Protein AF-A0A7J7J7R7-F1 (afdb_monomer)

Solvent-accessible surface area (backbone atoms only — not comparable to full-atom values): 5105 Å² total; per-residue (Å²): 135,78,86,73,70,74,80,73,66,55,94,61,44,43,69,43,83,48,85,92,66,62,46,78,34,62,54,90,48,66,44,35,90,83,82,58,51,64,51,78,79,79,69,8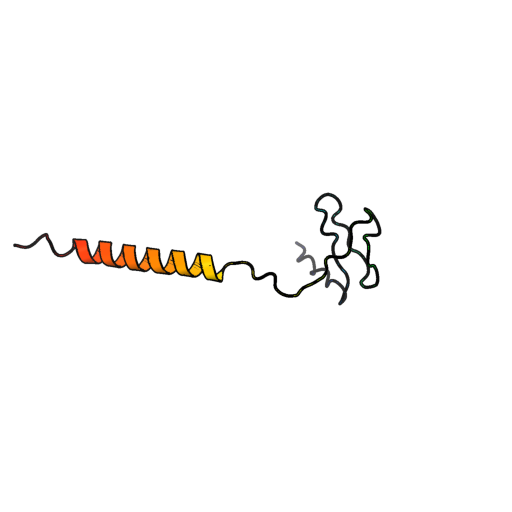3,69,84,70,70,68,57,73,61,59,50,50,56,52,56,50,51,54,52,55,50,52,53,52,63,61,54,68,66,75,77,79,85,130

Nearest PDB structures (foldseek):
  6g99-assembly1_B  TM=7.651E-01  e=2.508E-03  Homo sapiens
  7mnt-assembly1_B  TM=8.265E-01  e=5.466E-02  Homo sapiens
  3g9y-assembly1_A  TM=9.109E-01  e=1.243E-01  Homo sapiens
  4xxb-assembly1_B  TM=7.143E-01  e=3.719E-01  Homo sapiens

Radius of gyration: 24.53 Å; Cα contacts (8 Å, |Δi|>4): 48; chains: 1; bounding box: 52×44×62 Å

pLDDT: mean 73.46, std 18.18, range [39.16, 97.19]

Organism: Bugula neritina (NCBI:txid10212)

Secondary structure (DSSP, 8-state):
----------TT-EE-S-TTT--EE-TT-SB-TTT-PBPP---S----SHHHHHHHHHHHHHHHHHHHHHGGGSS--

Foldseek 3Di:
DDPPPPPPCPVQWDFDPPPVRRDIGDNPDQADPPPRHGGPPCPPDPVVVCVVVVVVVVVVVVVVVCVVVVVVPPPDD

Sequence (77 aa):
MSSRGGYSKNDGDWCCPDPKCGNTNFARRDKCNRCGCEKPQMAGKVKLGGFELGKQLAKKVKDYLVLMIGNVKHVGM

InterPro domains:
  IPR001876 Zinc finger, RanBP2-type [PS01358] (14-35)
  IPR001876 Zinc finger, RanBP2-type [PS50199] (10-41)
  IPR036443 Zinc finger, RanBP2-type superfamily [SSF90209] (5-40)

Mean predicted aligned error: 16.78 Å

Structure (mmCIF, N/CA/C/O backbone):
data_AF-A0A7J7J7R7-F1
#
_entry.id   AF-A0A7J7J7R7-F1
#
loop_
_atom_site.group_PDB
_atom_site.id
_atom_site.type_symbol
_atom_site.label_atom_id
_atom_site.label_alt_id
_atom_site.label_comp_id
_atom_site.label_asym_id
_atom_site.label_entity_id
_atom_site.label_seq_id
_atom_site.pdbx_PDB_ins_code
_atom_site.Cartn_x
_atom_site.Cartn_y
_atom_site.Cartn_z
_atom_site.occupancy
_atom_site.B_iso_or_equiv
_atom_site.auth_seq_id
_atom_site.auth_comp_id
_atom_site.auth_asym_id
_atom_site.auth_atom_id
_atom_site.pdbx_PDB_model_num
ATOM 1 N N . MET A 1 1 ? 21.545 2.433 19.51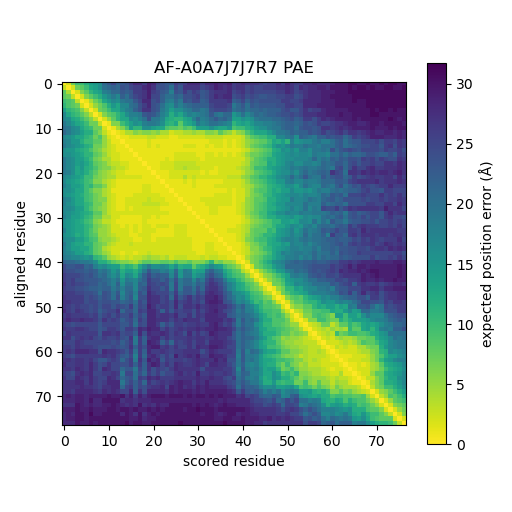6 1.00 39.16 1 MET A N 1
ATOM 2 C CA . MET A 1 1 ? 21.559 1.211 18.683 1.00 39.16 1 MET A CA 1
ATOM 3 C C . MET A 1 1 ? 20.537 1.399 17.566 1.00 39.16 1 MET A C 1
ATOM 5 O O . MET A 1 1 ? 19.351 1.456 17.844 1.00 39.16 1 MET A O 1
ATOM 9 N N . SER A 1 2 ? 21.042 1.617 16.350 1.00 46.94 2 SER A N 1
ATOM 10 C CA . SER A 1 2 ? 20.387 1.599 15.029 1.00 46.94 2 SER A CA 1
ATOM 11 C C . SER A 1 2 ? 19.001 2.241 14.869 1.00 46.94 2 SER A C 1
ATOM 13 O O . SER A 1 2 ? 17.982 1.549 14.847 1.00 46.94 2 SER A O 1
ATOM 15 N N . SER A 1 3 ? 18.989 3.546 14.579 1.00 51.09 3 SER A N 1
ATOM 16 C CA . SER A 1 3 ? 17.944 4.179 13.767 1.00 51.09 3 SER A CA 1
ATOM 17 C C . SER A 1 3 ? 17.930 3.488 12.404 1.00 51.09 3 SER A C 1
ATOM 19 O O . SER A 1 3 ? 18.739 3.800 11.531 1.00 51.09 3 SER A O 1
ATOM 21 N N . ARG A 1 4 ? 17.088 2.462 12.248 1.00 51.88 4 ARG A N 1
ATOM 22 C CA . ARG A 1 4 ? 16.920 1.765 10.971 1.00 51.88 4 ARG A CA 1
ATOM 23 C C . ARG A 1 4 ? 16.334 2.777 10.001 1.00 51.88 4 ARG A C 1
ATOM 25 O O . ARG A 1 4 ? 15.159 3.121 10.115 1.00 51.88 4 ARG A O 1
ATOM 32 N N . GLY A 1 5 ? 17.197 3.281 9.118 1.00 43.41 5 GLY A N 1
ATOM 33 C CA . GLY A 1 5 ? 16.831 4.139 8.006 1.00 43.41 5 GLY A CA 1
ATOM 34 C C . GLY A 1 5 ? 15.574 3.582 7.366 1.00 43.41 5 GLY A C 1
ATOM 35 O O . GLY A 1 5 ? 15.517 2.396 7.025 1.00 43.41 5 GLY A O 1
ATOM 36 N N . GLY A 1 6 ? 14.544 4.426 7.311 1.00 48.81 6 GLY A N 1
ATOM 37 C CA . GLY A 1 6 ? 13.326 4.110 6.596 1.00 48.81 6 GLY A CA 1
ATOM 38 C C . GLY A 1 6 ? 13.741 3.645 5.215 1.00 48.81 6 GLY A C 1
ATOM 39 O O . GLY A 1 6 ? 14.436 4.367 4.505 1.00 48.81 6 GLY A O 1
ATOM 40 N N . TYR A 1 7 ? 13.381 2.410 4.878 1.00 52.19 7 TYR A N 1
ATOM 41 C CA . TYR A 1 7 ? 13.408 1.947 3.505 1.00 52.19 7 TYR A CA 1
ATOM 42 C C . TYR A 1 7 ? 12.511 2.935 2.763 1.00 52.19 7 TYR A C 1
ATOM 44 O O . TYR A 1 7 ? 11.283 2.869 2.879 1.00 52.19 7 TYR A O 1
ATOM 52 N N . SER A 1 8 ? 13.118 3.931 2.121 1.00 57.31 8 SER A N 1
ATOM 53 C CA . SER A 1 8 ? 12.443 4.795 1.175 1.00 57.31 8 SER A CA 1
ATOM 54 C C . SER A 1 8 ? 11.925 3.831 0.127 1.00 57.31 8 SER A C 1
ATOM 56 O O . SER A 1 8 ? 12.700 3.320 -0.676 1.00 57.31 8 SER A O 1
ATOM 58 N N . LYS A 1 9 ? 10.646 3.448 0.226 1.00 57.28 9 LYS A N 1
ATOM 59 C CA . LYS A 1 9 ? 9.960 2.740 -0.853 1.00 57.28 9 LYS A CA 1
ATOM 60 C C . LYS A 1 9 ? 10.281 3.564 -2.086 1.00 57.28 9 LYS A C 1
ATOM 62 O O . LYS A 1 9 ? 9.942 4.747 -2.089 1.00 57.28 9 LYS A O 1
ATOM 67 N N . ASN A 1 10 ? 11.019 2.993 -3.038 1.00 59.09 10 ASN A N 1
ATOM 68 C CA . ASN A 1 10 ? 11.302 3.708 -4.274 1.00 59.09 10 ASN A CA 1
ATOM 69 C C . ASN A 1 10 ? 9.960 4.193 -4.811 1.00 59.09 10 ASN A C 1
ATOM 71 O O . ASN A 1 10 ? 8.971 3.459 -4.696 1.00 59.09 10 ASN A O 1
ATOM 75 N N . ASP A 1 11 ? 9.909 5.419 -5.323 1.00 65.56 11 ASP A N 1
ATOM 76 C CA . ASP A 1 11 ? 8.670 6.012 -5.813 1.00 65.56 11 ASP A CA 1
ATOM 77 C C . ASP A 1 11 ? 7.948 5.025 -6.746 1.00 65.56 11 ASP A C 1
ATOM 79 O O . ASP A 1 11 ? 8.407 4.707 -7.842 1.00 65.56 11 ASP A O 1
ATOM 83 N N . GLY A 1 12 ? 6.832 4.470 -6.262 1.00 78.75 12 GLY A N 1
ATOM 84 C CA . GLY A 1 12 ? 5.990 3.520 -6.989 1.00 78.75 12 GLY A CA 1
ATOM 85 C C . GLY A 1 12 ? 6.035 2.056 -6.533 1.00 78.75 12 GLY A C 1
ATOM 86 O O . GLY A 1 12 ? 5.089 1.332 -6.853 1.00 78.75 12 GLY A O 1
ATOM 87 N N . ASP A 1 13 ? 7.052 1.602 -5.790 1.00 89.81 13 ASP A N 1
ATOM 88 C CA . ASP A 1 13 ? 7.080 0.242 -5.226 1.00 89.81 13 ASP A CA 1
ATOM 89 C C . ASP A 1 13 ? 5.935 0.052 -4.218 1.00 89.81 13 ASP A C 1
ATOM 91 O O . ASP A 1 13 ? 5.580 0.961 -3.463 1.00 89.81 13 ASP A O 1
ATOM 95 N N . TRP A 1 14 ? 5.336 -1.141 -4.189 1.00 90.50 14 TRP A N 1
ATOM 96 C CA . TRP A 1 14 ? 4.134 -1.400 -3.393 1.00 90.50 14 TRP A CA 1
ATOM 97 C C . TRP A 1 14 ? 4.257 -2.650 -2.526 1.00 90.50 14 TRP A C 1
ATOM 99 O O . TRP A 1 14 ? 4.723 -3.705 -2.959 1.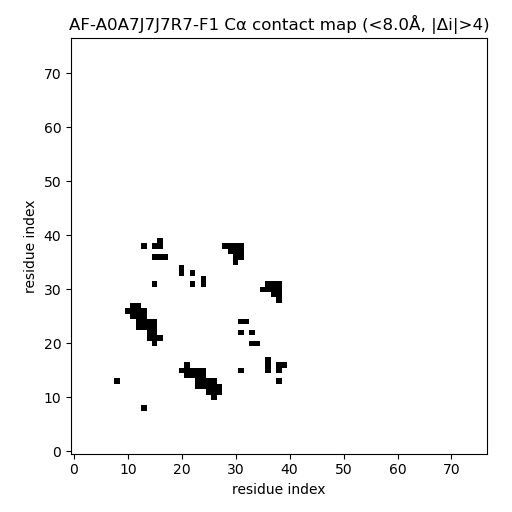00 90.50 14 TRP A O 1
ATOM 109 N N . CYS A 1 15 ? 3.807 -2.541 -1.277 1.00 92.31 15 CYS A N 1
ATOM 110 C CA . CYS A 1 15 ? 3.720 -3.676 -0.364 1.00 92.31 15 CYS A CA 1
ATOM 111 C C . CYS A 1 15 ? 2.450 -4.477 -0.651 1.00 92.31 15 CYS A C 1
ATOM 113 O O . CYS A 1 15 ? 1.374 -3.904 -0.821 1.00 92.31 15 CYS A O 1
ATOM 115 N N . CYS A 1 16 ? 2.577 -5.801 -0.685 1.00 94.12 16 CYS A N 1
ATOM 116 C CA . CYS A 1 16 ? 1.452 -6.708 -0.840 1.00 94.12 16 CYS A CA 1
ATOM 117 C C . CYS A 1 16 ? 0.407 -6.464 0.268 1.00 94.12 16 CYS A C 1
ATOM 119 O O . CYS A 1 16 ? 0.791 -6.438 1.440 1.00 94.12 16 CYS A O 1
ATOM 121 N N . PRO A 1 17 ? -0.887 -6.303 -0.074 1.00 91.44 17 PRO A N 1
ATOM 122 C CA . PRO A 1 17 ? -1.941 -6.055 0.908 1.00 91.44 17 PRO A CA 1
ATOM 123 C C . PRO A 1 17 ? -2.315 -7.307 1.710 1.00 91.44 17 PRO A C 1
ATOM 125 O O . PRO A 1 17 ? -2.986 -7.188 2.730 1.00 91.44 17 PRO A O 1
ATOM 128 N N . ASP A 1 18 ? -1.892 -8.497 1.270 1.00 92.62 18 ASP A N 1
ATOM 129 C CA . ASP A 1 18 ? -2.090 -9.728 2.026 1.00 92.62 18 ASP A CA 1
ATOM 130 C C . ASP A 1 18 ? -1.157 -9.746 3.257 1.00 92.62 18 ASP A C 1
ATOM 132 O O . ASP A 1 18 ? 0.071 -9.832 3.094 1.00 92.62 18 ASP A O 1
ATOM 136 N N . PRO A 1 19 ? -1.707 -9.702 4.489 1.00 92.06 19 PRO A N 1
ATOM 137 C CA . PRO A 1 19 ? -0.918 -9.686 5.717 1.00 92.06 19 PRO A CA 1
ATOM 138 C C . PRO A 1 19 ? -0.115 -10.974 5.928 1.00 92.06 19 PRO A C 1
ATOM 140 O O . PRO A 1 19 ? 0.883 -10.951 6.644 1.00 92.06 19 PRO A O 1
ATOM 143 N N . LYS A 1 20 ? -0.501 -12.090 5.293 1.00 95.56 20 LYS A N 1
ATOM 144 C CA . LYS A 1 20 ? 0.274 -13.340 5.324 1.00 95.56 20 LYS A CA 1
ATOM 145 C C . LYS A 1 20 ? 1.465 -13.305 4.364 1.00 95.56 20 LYS A C 1
ATOM 147 O O . LYS A 1 20 ? 2.395 -14.092 4.518 1.00 95.56 20 LYS A O 1
ATOM 152 N N . CYS A 1 21 ? 1.452 -12.409 3.375 1.00 95.62 21 CYS A N 1
ATOM 153 C CA . CYS A 1 21 ? 2.488 -12.318 2.353 1.00 95.62 21 CYS A CA 1
ATOM 154 C C . CYS A 1 21 ? 3.553 -11.264 2.681 1.00 95.62 21 CYS A C 1
ATOM 156 O O . CYS A 1 21 ? 4.745 -11.571 2.611 1.00 95.62 21 CYS A O 1
ATOM 158 N N . GLY A 1 22 ? 3.139 -10.017 2.941 1.00 89.12 22 GLY A N 1
ATOM 159 C CA . GLY A 1 22 ? 4.023 -8.897 3.304 1.00 89.12 22 GLY A CA 1
ATOM 160 C C . GLY A 1 22 ? 5.133 -8.540 2.298 1.00 89.12 22 GLY A C 1
ATOM 161 O O . GLY A 1 22 ? 6.058 -7.809 2.642 1.00 89.12 22 GLY A O 1
ATOM 162 N N . ASN A 1 23 ? 5.086 -9.057 1.067 1.00 95.19 23 ASN A N 1
ATOM 163 C CA . ASN A 1 23 ? 6.160 -8.884 0.087 1.00 95.19 23 ASN A CA 1
ATOM 164 C C . ASN A 1 23 ? 6.148 -7.481 -0.543 1.00 95.19 23 ASN A C 1
ATOM 166 O O . ASN A 1 23 ? 5.085 -6.991 -0.925 1.00 95.19 23 ASN A O 1
ATOM 170 N N . THR A 1 24 ? 7.317 -6.869 -0.736 1.00 93.62 24 THR A N 1
ATOM 171 C CA . THR A 1 24 ? 7.458 -5.624 -1.509 1.00 93.62 24 THR A CA 1
ATOM 172 C C . THR A 1 24 ? 7.649 -5.943 -2.990 1.00 93.62 24 THR A C 1
ATOM 174 O O . THR A 1 24 ? 8.530 -6.714 -3.365 1.00 93.62 24 THR A O 1
ATOM 177 N N . ASN A 1 25 ? 6.812 -5.359 -3.841 1.00 94.38 25 ASN A N 1
ATOM 178 C CA . ASN A 1 25 ? 6.800 -5.574 -5.282 1.00 94.38 25 ASN A CA 1
ATOM 179 C C . ASN A 1 25 ? 7.247 -4.307 -6.021 1.00 94.38 25 ASN A C 1
ATOM 181 O O . ASN A 1 25 ? 6.950 -3.194 -5.587 1.00 94.38 25 ASN A O 1
ATOM 185 N N . PHE A 1 26 ? 7.889 -4.490 -7.179 1.00 93.50 26 PHE A N 1
ATOM 186 C CA . PHE A 1 26 ? 8.279 -3.382 -8.051 1.00 93.50 26 PHE A CA 1
ATOM 187 C C . PHE A 1 26 ? 7.071 -2.610 -8.589 1.00 93.50 26 PHE A C 1
ATOM 189 O O . PHE A 1 26 ? 6.061 -3.218 -8.958 1.00 93.50 26 PHE A O 1
ATOM 196 N N . ALA A 1 27 ? 7.219 -1.294 -8.749 1.00 91.19 27 ALA A N 1
ATOM 197 C CA . ALA A 1 27 ? 6.170 -0.384 -9.217 1.00 91.19 27 ALA A CA 1
ATOM 198 C C . ALA A 1 27 ? 5.386 -0.853 -10.454 1.00 91.19 27 ALA A C 1
ATOM 200 O O . ALA A 1 27 ? 4.160 -0.716 -10.503 1.00 91.19 27 ALA A O 1
ATOM 201 N N . ARG A 1 28 ? 6.094 -1.455 -11.420 1.00 91.94 28 ARG A N 1
ATOM 202 C CA . ARG A 1 28 ? 5.567 -1.956 -12.702 1.00 91.94 28 ARG A CA 1
ATOM 203 C C . ARG A 1 28 ? 4.702 -3.218 -12.612 1.00 91.94 28 ARG A C 1
ATOM 205 O O . ARG A 1 28 ? 4.282 -3.729 -13.641 1.00 91.94 28 ARG A O 1
ATOM 212 N N . ARG A 1 29 ? 4.567 -3.830 -11.433 1.00 93.00 29 ARG A N 1
ATOM 213 C CA . ARG A 1 29 ? 3.831 -5.090 -11.268 1.00 93.00 29 ARG A CA 1
ATOM 214 C C . ARG A 1 29 ? 2.388 -4.811 -10.889 1.00 93.00 29 ARG A C 1
ATOM 216 O O . ARG A 1 29 ? 2.163 -4.198 -9.854 1.00 93.00 29 ARG A O 1
ATOM 223 N N . ASP A 1 30 ? 1.452 -5.380 -11.636 1.00 94.25 30 ASP A N 1
ATOM 224 C CA . ASP A 1 30 ? 0.020 -5.334 -11.307 1.00 94.25 30 ASP A CA 1
ATOM 225 C C . ASP A 1 30 ? -0.422 -6.463 -10.367 1.00 94.25 30 ASP A C 1
ATOM 227 O O . ASP A 1 30 ? -1.514 -6.423 -9.811 1.00 94.25 30 ASP A O 1
ATOM 231 N N . LYS A 1 31 ? 0.429 -7.476 -10.166 1.00 96.31 31 LYS A N 1
ATOM 232 C CA . LYS A 1 31 ? 0.201 -8.596 -9.243 1.00 96.31 31 LYS A CA 1
ATOM 233 C C . LYS A 1 31 ? 1.455 -8.902 -8.431 1.00 96.31 31 LYS A C 1
ATOM 235 O O . LYS A 1 31 ? 2.582 -8.724 -8.907 1.00 96.31 31 LYS A O 1
ATOM 240 N N . CYS A 1 32 ? 1.263 -9.365 -7.200 1.00 97.19 32 CYS A N 1
ATOM 241 C CA . CYS A 1 32 ? 2.340 -9.697 -6.285 1.00 97.19 32 CYS A CA 1
ATOM 242 C C . CYS A 1 32 ? 3.149 -10.870 -6.839 1.00 97.19 32 CYS A C 1
ATOM 244 O O . CYS A 1 32 ? 2.584 -11.888 -7.231 1.00 97.19 32 CYS A O 1
ATOM 246 N N . ASN A 1 33 ? 4.477 -10.753 -6.830 1.00 97.12 33 ASN A N 1
ATOM 247 C CA . ASN A 1 33 ? 5.359 -11.798 -7.355 1.00 97.12 33 ASN A CA 1
ATOM 248 C C . ASN A 1 33 ? 5.436 -13.055 -6.467 1.00 97.12 33 ASN A C 1
ATOM 250 O O . ASN A 1 33 ? 6.039 -14.037 -6.888 1.00 97.12 33 ASN A O 1
ATOM 254 N N . ARG A 1 34 ? 4.868 -13.008 -5.254 1.00 97.06 34 ARG A N 1
ATOM 255 C CA . ARG A 1 34 ? 4.873 -14.110 -4.290 1.00 97.06 34 ARG A CA 1
ATOM 256 C C . ARG A 1 34 ? 3.520 -14.812 -4.217 1.00 97.06 34 ARG A C 1
ATOM 258 O O . ARG A 1 34 ? 3.469 -16.019 -4.393 1.00 97.06 34 ARG A O 1
ATOM 265 N N . CYS A 1 35 ? 2.438 -14.077 -3.954 1.00 97.00 35 CYS A N 1
ATOM 266 C CA . CYS A 1 35 ? 1.107 -14.666 -3.752 1.00 97.00 35 CYS A CA 1
ATOM 267 C C . CYS A 1 35 ? 0.121 -14.427 -4.907 1.00 97.00 35 CYS A C 1
ATOM 269 O O . CYS A 1 35 ? -0.997 -14.923 -4.857 1.00 97.00 35 CYS A O 1
ATOM 271 N N . GLY A 1 36 ? 0.484 -13.636 -5.924 1.00 96.12 36 GLY A N 1
ATOM 272 C CA . GLY A 1 36 ? -0.401 -13.321 -7.052 1.00 96.12 36 GLY A CA 1
ATOM 273 C C . GLY A 1 36 ? -1.522 -12.315 -6.754 1.00 96.12 36 GLY A C 1
ATOM 274 O O . GLY A 1 36 ? -2.250 -11.947 -7.675 1.00 96.12 36 GLY A O 1
ATOM 275 N N . CYS A 1 37 ? -1.645 -11.832 -5.510 1.00 94.75 37 CYS A N 1
ATOM 276 C CA . CYS A 1 37 ? -2.624 -10.809 -5.129 1.00 94.75 37 CYS A CA 1
ATO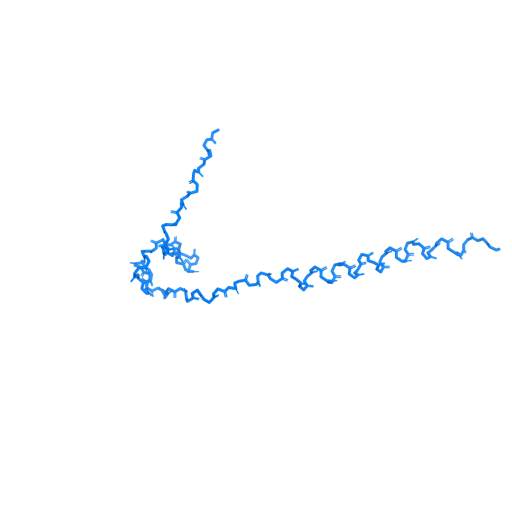M 277 C C . CYS A 1 37 ? -2.439 -9.525 -5.951 1.00 94.75 37 CYS A C 1
ATOM 279 O O . CYS A 1 37 ? -1.313 -9.151 -6.281 1.00 94.75 37 CYS A O 1
ATOM 281 N N . GLU A 1 38 ? -3.533 -8.854 -6.289 1.00 94.62 38 GLU A N 1
ATOM 282 C CA . GLU A 1 38 ? -3.509 -7.679 -7.158 1.00 94.62 38 GLU A CA 1
ATOM 283 C C . GLU A 1 38 ? -2.884 -6.463 -6.467 1.00 94.62 38 GLU A C 1
ATOM 285 O O . GLU A 1 38 ? -2.964 -6.297 -5.245 1.00 94.62 38 GLU A O 1
ATOM 290 N N . LYS A 1 39 ? -2.240 -5.604 -7.262 1.00 92.12 39 LYS A N 1
ATOM 291 C CA . LYS A 1 39 ? -1.745 -4.312 -6.800 1.00 92.12 39 LYS A CA 1
ATOM 292 C C . LYS A 1 39 ? -2.946 -3.513 -6.296 1.00 92.12 39 LYS A C 1
ATOM 294 O O . LYS A 1 39 ? -3.894 -3.320 -7.060 1.00 92.12 39 LYS A O 1
ATOM 299 N N . PRO A 1 40 ? -2.928 -3.024 -5.045 1.00 85.50 40 PRO A N 1
ATOM 300 C CA . PRO A 1 40 ? -4.001 -2.177 -4.565 1.00 85.50 40 PRO A CA 1
ATOM 301 C C . PRO A 1 40 ? -4.043 -0.944 -5.464 1.00 85.50 40 PRO A C 1
ATOM 303 O O . PRO A 1 40 ? -3.047 -0.226 -5.591 1.00 85.50 40 PRO A O 1
ATOM 306 N N . GLN A 1 41 ? -5.179 -0.715 -6.124 1.00 77.88 41 GLN A N 1
ATOM 307 C CA . GLN A 1 41 ? -5.402 0.536 -6.830 1.00 77.88 41 GLN A CA 1
ATOM 308 C C . GLN A 1 41 ? -5.311 1.631 -5.775 1.00 77.88 41 GLN A C 1
ATOM 310 O O . GLN A 1 41 ? -6.156 1.713 -4.883 1.00 77.88 41 GLN A O 1
ATOM 315 N N . MET A 1 42 ? -4.244 2.431 -5.819 1.00 61.06 42 MET A N 1
ATOM 316 C CA . MET A 1 42 ? -4.093 3.567 -4.925 1.00 61.06 42 MET A CA 1
ATOM 317 C C . MET A 1 42 ? -5.071 4.651 -5.380 1.00 61.06 42 MET A C 1
ATOM 319 O O . MET A 1 42 ? -4.685 5.673 -5.938 1.00 61.06 42 MET A O 1
ATOM 323 N N . ALA A 1 43 ? -6.362 4.420 -5.137 1.00 50.62 43 ALA A N 1
ATOM 324 C CA . ALA A 1 43 ? -7.328 5.478 -4.956 1.00 50.62 43 ALA A CA 1
ATOM 325 C C . ALA A 1 43 ? -6.857 6.245 -3.718 1.00 50.62 43 ALA A C 1
ATOM 327 O O . ALA A 1 43 ? -7.156 5.899 -2.574 1.00 50.62 43 ALA A O 1
ATOM 328 N N . GLY A 1 44 ? -5.993 7.232 -3.963 1.00 51.28 44 GLY A N 1
ATOM 329 C CA . GLY A 1 44 ? -5.517 8.159 -2.956 1.00 51.28 44 GLY A CA 1
ATOM 330 C C . GLY A 1 44 ? -6.703 8.658 -2.140 1.00 51.28 44 GLY A C 1
ATOM 331 O O . GLY A 1 44 ? -7.704 9.089 -2.712 1.00 51.28 44 GLY A O 1
ATOM 332 N N . LYS A 1 45 ? -6.538 8.583 -0.814 1.00 48.88 45 LYS A N 1
ATOM 333 C CA . LYS A 1 45 ? -7.502 8.808 0.279 1.00 48.88 45 LYS A CA 1
ATOM 334 C C . LYS A 1 45 ? -7.844 7.515 1.014 1.00 48.88 45 LYS A C 1
ATOM 336 O O . LYS A 1 45 ? -9.005 7.135 1.133 1.00 48.88 45 LYS A O 1
ATOM 341 N N . VAL A 1 46 ? -6.857 6.982 1.735 1.00 50.19 46 VAL A N 1
ATOM 342 C CA . VAL A 1 46 ? -7.186 6.543 3.094 1.00 50.19 46 VAL A CA 1
ATOM 343 C C . VAL A 1 46 ? -7.542 7.822 3.857 1.00 50.19 46 VAL A C 1
ATOM 345 O O . VAL A 1 46 ? -6.692 8.460 4.473 1.00 50.19 46 VAL A O 1
ATOM 348 N N . LYS A 1 47 ? -8.802 8.265 3.768 1.00 51.44 47 LYS A N 1
ATOM 349 C CA . LYS A 1 47 ? -9.376 9.092 4.826 1.00 51.44 47 LYS A CA 1
ATOM 350 C C . LYS A 1 47 ? -9.459 8.162 6.031 1.00 51.44 47 LYS A C 1
ATOM 352 O O . LYS A 1 47 ? -10.494 7.555 6.275 1.00 51.44 47 LYS A O 1
ATOM 357 N N . LEU A 1 48 ? -8.337 7.996 6.735 1.00 53.06 48 LEU A N 1
ATOM 358 C CA . LEU A 1 48 ? -8.343 7.524 8.113 1.00 53.06 48 LEU A CA 1
ATOM 359 C C . LEU A 1 48 ? -9.387 8.397 8.809 1.00 53.06 48 LEU A C 1
ATOM 361 O O . LEU A 1 48 ? -9.228 9.616 8.853 1.00 53.06 48 LEU A O 1
ATOM 365 N N . GLY A 1 49 ? -10.508 7.793 9.207 1.00 48.97 49 GLY A N 1
ATOM 366 C CA . GLY A 1 49 ? -11.752 8.449 9.623 1.00 48.97 49 GLY A CA 1
ATOM 367 C C . GLY A 1 49 ? -11.661 9.253 10.926 1.00 48.97 49 GLY A C 1
ATOM 368 O O . GLY A 1 49 ? -12.614 9.293 11.697 1.00 48.97 49 GLY A O 1
ATOM 369 N N . GLY A 1 50 ? -10.533 9.913 11.190 1.00 56.06 50 GLY A N 1
ATOM 370 C CA . GLY A 1 50 ? -10.295 10.732 12.375 1.00 56.06 50 GLY A CA 1
ATOM 371 C C . GLY A 1 50 ? -11.160 11.991 12.444 1.00 56.06 50 GLY A C 1
ATOM 372 O O . GLY A 1 50 ? -11.299 12.571 13.516 1.00 56.06 50 GLY A O 1
ATOM 373 N N . PHE A 1 51 ? -11.796 12.400 11.342 1.00 56.94 51 PHE A N 1
ATOM 374 C CA . PHE A 1 51 ? -12.647 13.593 11.340 1.00 56.94 51 PHE A CA 1
ATOM 375 C C . PHE A 1 51 ? -14.033 13.355 11.966 1.00 56.94 51 PHE A C 1
ATOM 377 O O . PHE A 1 51 ? -14.629 14.290 12.488 1.00 56.94 51 PHE A O 1
ATOM 384 N N . GLU A 1 52 ? -14.546 12.120 11.956 1.00 56.25 52 GLU A N 1
ATOM 385 C CA . GLU A 1 52 ? -15.842 11.780 12.573 1.00 56.25 52 GLU A CA 1
ATOM 386 C C . GLU A 1 52 ? -15.676 11.434 14.061 1.00 56.25 52 GLU A C 1
ATOM 388 O O . GLU A 1 52 ? -16.417 11.948 14.900 1.00 56.25 52 GLU A O 1
ATOM 393 N N . LEU A 1 53 ? -14.636 10.663 14.414 1.00 59.38 53 LEU A N 1
ATOM 394 C CA . LEU A 1 53 ? -14.298 10.375 15.816 1.00 59.38 53 LEU A CA 1
ATOM 395 C C . LEU A 1 53 ? -13.922 11.650 16.593 1.00 59.38 53 LEU A C 1
ATOM 397 O O . LEU A 1 53 ? -14.347 11.824 17.736 1.00 59.38 53 LEU A O 1
ATOM 401 N N . GLY A 1 54 ? -13.197 12.583 15.963 1.00 60.03 54 GLY A N 1
ATOM 402 C CA . GLY A 1 54 ? -12.825 13.857 16.585 1.00 60.03 54 GLY A CA 1
ATOM 403 C C . GLY A 1 54 ? -14.027 14.738 16.951 1.00 60.03 54 GLY A C 1
ATOM 404 O O . GLY A 1 54 ? -14.045 15.341 18.024 1.00 60.03 54 GLY A O 1
ATOM 405 N N . LYS A 1 55 ? -15.074 14.770 16.111 1.00 63.62 55 LYS A N 1
ATOM 406 C CA . LYS A 1 55 ? -16.296 15.552 16.381 1.00 63.62 55 LYS A CA 1
ATOM 407 C C . LYS A 1 55 ? -17.092 14.995 17.559 1.00 63.62 55 LYS A C 1
ATOM 409 O O . LYS A 1 55 ? -17.565 15.769 18.391 1.00 63.62 55 LYS A O 1
ATOM 414 N N . GLN A 1 56 ? -17.237 13.669 17.640 1.00 71.00 56 GLN A N 1
ATOM 415 C CA . GLN A 1 56 ? -17.989 13.033 18.727 1.00 71.00 56 GLN A CA 1
ATOM 416 C C . GLN A 1 56 ? -17.300 13.237 20.082 1.00 71.00 56 GLN A C 1
ATOM 418 O O . GLN A 1 56 ? -17.968 13.548 21.071 1.00 71.00 56 GLN A O 1
ATOM 423 N N . LEU A 1 57 ? -15.964 13.157 20.121 1.00 73.81 57 LEU A N 1
ATOM 424 C CA . LEU A 1 57 ? -15.194 13.426 21.335 1.00 73.81 57 LEU A CA 1
ATOM 425 C C . LEU A 1 57 ? -15.274 14.906 21.746 1.00 73.81 57 LEU A C 1
ATOM 427 O O . LEU A 1 57 ? -15.516 15.197 22.915 1.00 73.81 57 LEU A O 1
ATOM 431 N N . ALA A 1 58 ? -15.162 15.841 20.793 1.00 74.62 58 ALA A N 1
ATOM 432 C CA . ALA A 1 58 ? -15.272 17.276 21.070 1.00 74.62 58 ALA A CA 1
ATOM 433 C C . ALA A 1 58 ? -16.651 17.672 21.623 1.00 74.62 58 ALA A C 1
ATOM 435 O O . ALA A 1 58 ? -16.733 18.521 22.513 1.00 74.62 58 ALA A O 1
ATOM 436 N N . LYS A 1 59 ? -17.735 17.045 21.139 1.00 77.12 59 LYS A N 1
ATOM 437 C CA . LYS A 1 59 ? -19.081 17.252 21.691 1.00 77.12 59 LYS A CA 1
ATOM 438 C C . LYS A 1 59 ? -19.172 16.738 23.131 1.00 77.12 59 LYS A C 1
ATOM 440 O O . LYS A 1 59 ? -19.587 17.480 24.013 1.00 77.12 59 LYS A O 1
ATOM 445 N N . LYS A 1 60 ? -18.695 15.516 23.389 1.00 81.31 60 LYS A N 1
ATOM 446 C CA . LYS A 1 60 ? -18.749 14.902 24.725 1.00 81.31 60 LYS A CA 1
ATOM 447 C C . LYS A 1 60 ? -17.939 15.679 25.770 1.00 81.31 60 LYS A C 1
ATOM 449 O O . LYS A 1 60 ? -18.378 15.798 26.909 1.00 81.31 60 LYS A O 1
ATOM 454 N N . VAL A 1 61 ? -16.791 16.244 25.387 1.00 85.12 61 VAL A N 1
ATOM 455 C CA . VAL A 1 61 ? -15.984 17.110 26.266 1.00 85.12 61 VAL A CA 1
ATOM 456 C C . VAL A 1 61 ? -16.736 18.393 26.632 1.00 85.12 61 VAL A C 1
ATOM 458 O O . 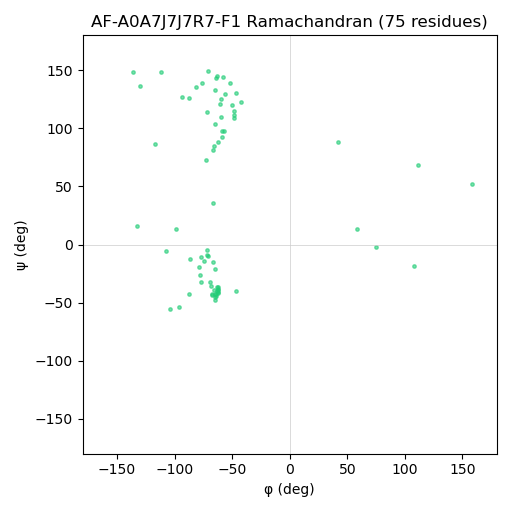VAL A 1 61 ? -16.731 18.784 27.798 1.00 85.12 61 VAL A O 1
ATOM 461 N N . LYS A 1 62 ? -17.418 19.031 25.670 1.00 81.81 62 LYS A N 1
ATOM 462 C CA . LYS A 1 62 ? -18.243 20.223 25.935 1.00 81.81 62 LYS A CA 1
ATOM 463 C C . LYS A 1 62 ? -19.424 19.900 26.849 1.00 81.81 62 LYS A C 1
ATOM 465 O O . LYS A 1 62 ? -19.639 20.626 27.814 1.00 81.81 62 LYS A O 1
ATOM 470 N N . ASP A 1 63 ? -20.128 18.799 26.593 1.00 83.62 63 ASP A N 1
ATOM 471 C CA . ASP A 1 63 ? -21.273 18.369 27.405 1.00 83.62 63 ASP A CA 1
ATOM 472 C C . ASP A 1 63 ? -20.844 18.054 28.854 1.00 83.62 63 ASP A C 1
ATOM 474 O O . ASP A 1 63 ? -21.496 18.482 29.807 1.00 83.62 63 ASP A O 1
ATOM 478 N N . TYR A 1 64 ? -19.699 17.383 29.038 1.00 78.94 64 TYR A N 1
ATOM 479 C CA . TYR A 1 64 ? -19.127 17.115 30.361 1.00 78.94 64 TYR A CA 1
ATOM 480 C C . TYR A 1 64 ? -18.728 18.402 31.093 1.00 78.94 64 TYR A C 1
ATOM 482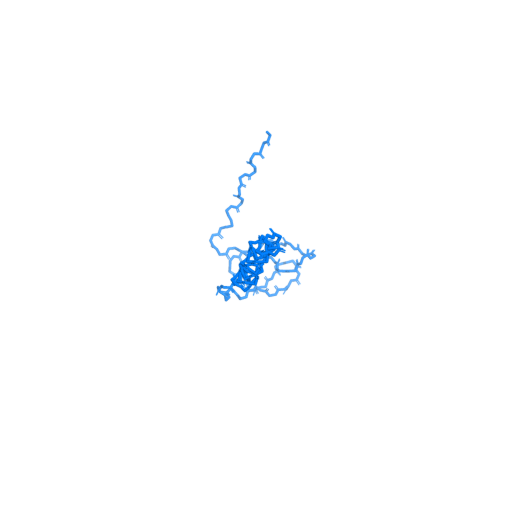 O O . TYR A 1 64 ? -19.050 18.570 32.266 1.00 78.94 64 TYR A O 1
ATOM 490 N N . LEU A 1 65 ? -18.072 19.343 30.408 1.00 80.56 65 LEU A N 1
ATOM 491 C CA . LEU A 1 65 ? -17.681 20.620 31.007 1.00 80.56 65 LEU A CA 1
ATOM 492 C C . LEU A 1 65 ? -18.904 21.439 31.453 1.00 80.56 65 LEU A C 1
ATOM 494 O O . LEU A 1 65 ? -18.897 22.007 32.544 1.00 80.56 65 LEU A O 1
ATOM 498 N N . VAL A 1 66 ? -19.972 21.457 30.651 1.00 81.88 66 VAL A N 1
ATOM 499 C CA . VAL A 1 66 ? -21.237 22.122 31.003 1.00 81.88 66 VAL A CA 1
ATOM 500 C C . VAL A 1 66 ? -21.881 21.478 32.233 1.00 81.88 66 VAL A C 1
ATOM 502 O O . VAL A 1 66 ? -22.353 22.20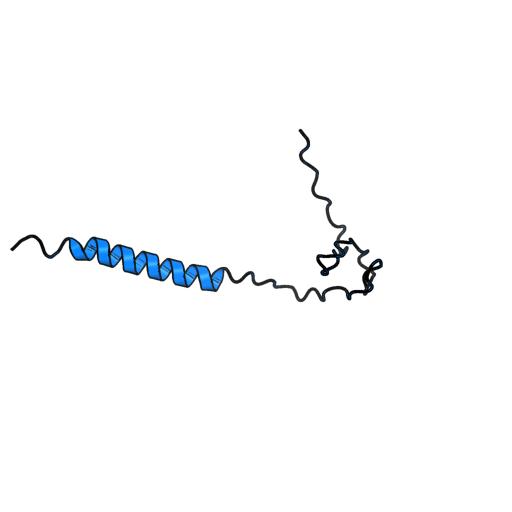2 33.106 1.00 81.88 66 VAL A O 1
ATOM 505 N N . LEU A 1 67 ? -21.851 20.148 32.359 1.00 74.50 67 LEU A N 1
ATOM 506 C CA . LEU A 1 67 ? -22.370 19.440 33.534 1.00 74.50 67 LEU A CA 1
ATOM 507 C C . LEU A 1 67 ? -21.566 19.757 34.808 1.00 74.50 67 LEU A C 1
ATOM 509 O O . LEU A 1 67 ? -22.145 19.994 35.868 1.00 74.50 67 LEU A O 1
ATOM 513 N N . MET A 1 68 ? -20.236 19.802 34.705 1.00 70.88 68 MET A N 1
ATOM 514 C CA . MET A 1 68 ? -19.356 20.090 35.845 1.00 70.88 68 MET A CA 1
ATOM 515 C C . MET A 1 68 ? -19.490 21.542 36.326 1.00 70.88 68 MET A C 1
ATOM 517 O O . MET A 1 68 ? -19.461 21.793 37.527 1.00 70.88 68 MET A O 1
ATOM 521 N N . ILE A 1 69 ? -19.701 22.494 35.411 1.00 77.31 69 ILE A N 1
ATOM 522 C CA . ILE A 1 69 ? -19.979 23.899 35.753 1.00 77.31 69 ILE A CA 1
ATOM 523 C C . ILE A 1 69 ? -21.435 24.076 36.231 1.00 77.31 69 ILE A C 1
ATOM 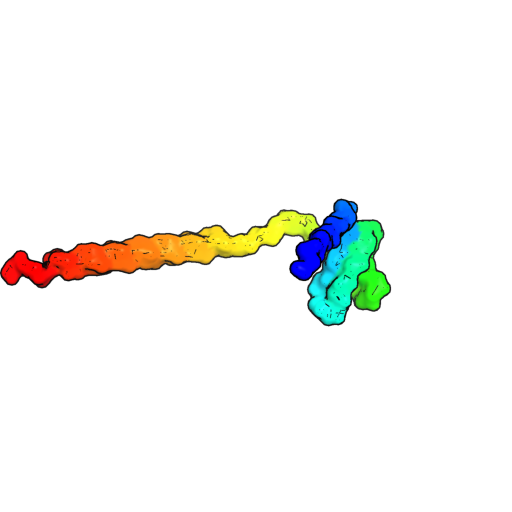525 O O . ILE A 1 69 ? -21.718 24.919 37.081 1.00 77.31 69 ILE A O 1
ATOM 529 N N . GLY A 1 70 ? -22.375 23.284 35.706 1.00 63.25 70 GLY A N 1
ATOM 530 C CA . GLY A 1 70 ? -23.799 23.331 36.050 1.00 63.25 70 GLY A CA 1
ATOM 531 C C . GLY A 1 70 ? -24.120 22.843 37.466 1.00 63.25 70 GLY A C 1
ATOM 532 O O . GLY A 1 70 ? -25.001 23.407 38.110 1.00 63.25 70 GLY A O 1
ATOM 533 N N . ASN A 1 71 ? -23.362 21.876 37.992 1.00 58.34 71 ASN A N 1
ATOM 534 C CA . ASN A 1 71 ? -23.522 21.376 39.367 1.00 58.34 71 ASN A CA 1
ATOM 535 C C . ASN A 1 71 ? -23.065 22.360 40.459 1.00 58.34 71 ASN A C 1
ATOM 537 O O . ASN A 1 71 ? -23.355 22.148 41.632 1.00 58.34 71 ASN A O 1
ATOM 541 N N . VAL A 1 72 ? -22.401 23.463 40.100 1.00 57.59 72 VAL A N 1
ATOM 542 C CA . VAL A 1 72 ? -22.025 24.523 41.054 1.00 57.59 72 VAL A CA 1
ATOM 543 C C . VAL A 1 72 ? -23.214 25.431 41.419 1.00 57.59 72 VAL A C 1
ATOM 545 O O . VAL A 1 72 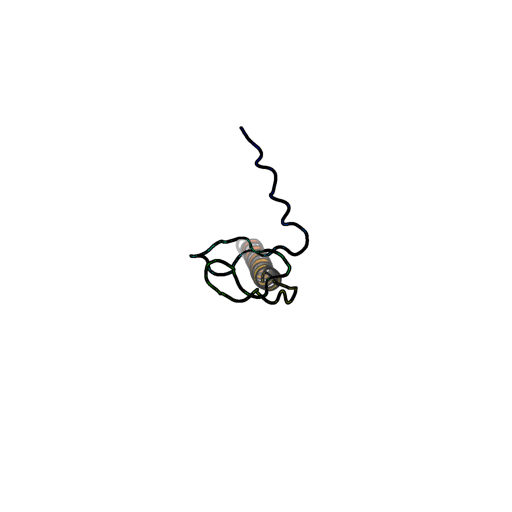? -23.131 26.198 42.371 1.00 57.59 72 VAL A O 1
ATOM 548 N N . LYS A 1 73 ? -24.355 25.348 40.716 1.00 57.03 73 LYS A N 1
ATOM 549 C CA . LYS A 1 73 ? -25.452 26.329 40.846 1.00 57.03 73 LYS A CA 1
ATOM 550 C C . LYS A 1 73 ? -26.625 25.920 41.749 1.00 57.03 73 LYS A C 1
ATOM 552 O O . LYS A 1 73 ? -27.665 26.560 41.660 1.00 57.03 73 LYS A O 1
ATOM 557 N N . HIS A 1 74 ? -26.514 24.869 42.565 1.00 52.47 74 HIS A N 1
ATOM 558 C CA . HIS A 1 74 ? -27.625 24.410 43.429 1.00 52.47 74 HIS A CA 1
ATOM 559 C C . HIS A 1 74 ? -27.244 24.120 44.894 1.00 52.47 74 HIS A C 1
ATOM 561 O O . HIS A 1 74 ? -28.023 23.513 45.621 1.00 52.47 74 HIS A O 1
ATOM 567 N N . VAL A 1 75 ? -26.086 24.592 45.363 1.00 59.62 75 VAL A N 1
ATOM 568 C CA . VAL A 1 75 ? -25.759 24.635 46.800 1.00 59.62 75 VAL A CA 1
ATOM 569 C C . VAL A 1 75 ? -25.585 26.099 47.182 1.00 59.62 75 VAL A C 1
ATOM 571 O O . VAL A 1 75 ? -24.489 26.644 47.091 1.00 59.62 75 VAL A O 1
ATOM 574 N N . GLY A 1 76 ? -26.688 26.766 47.522 1.00 55.28 76 GLY A N 1
ATOM 575 C CA . GLY A 1 76 ? -26.644 28.165 47.944 1.00 55.28 76 GLY A CA 1
ATOM 576 C C . GLY A 1 76 ? -27.958 28.923 47.807 1.00 55.28 76 GLY A C 1
ATOM 577 O O . GLY A 1 76 ? -27.952 29.986 47.198 1.00 55.28 76 GLY A O 1
ATOM 578 N N . MET A 1 77 ? -29.049 28.383 48.355 1.00 44.91 77 MET A N 1
ATOM 579 C CA . MET A 1 77 ? -30.191 29.139 48.890 1.00 44.91 77 MET A CA 1
ATOM 580 C C . MET A 1 77 ? -30.660 28.430 50.155 1.00 44.91 77 MET A C 1
ATOM 582 O O . MET A 1 77 ? -30.737 27.181 50.109 1.00 44.91 77 MET A O 1
#